Protein AF-A0A722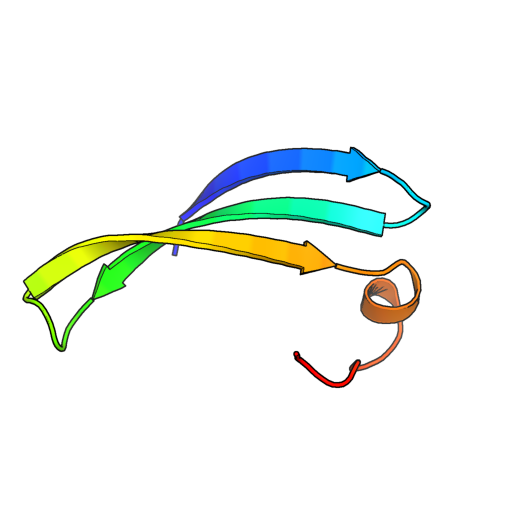Z4J5-F1 (afdb_monomer)

Secondary structure (DSSP, 8-state):
-EEEEEEEETTEEEEEEEEEETTTTEEEEEEEEE-GGGGTSPPP--

Nearest PDB structures (foldseek):
  3e4d-assembly3_F  TM=1.000E+00  e=3.623E-03  Agrobacterium fabrum str. C58
  4flm-assembly1_B  TM=9.097E-01  e=3.917E-02  Saccharomyces cerevisiae
  1pv1-assembly1_D  TM=8.678E-01  e=4.440E-02  Saccharomyces cerevisiae
  3c6b-assembly1_A-2  TM=8.728E-01  e=5.032E-02  Saccharomyces cerevisiae
  4flm-assembly1_A  TM=8.741E-01  e=5.704E-02  Saccharomyces cerevisiae

Radius of gyration: 12.36 Å; Cα contacts (8 Å, |Δi|>4): 72; chains: 1; bounding box: 30×19×30 Å

Foldseek 3Di:
DAWPDWDDDPLWIKTKDWDQDPVVRGIDIDIDTDHNCNVPDDDDDD

InterPro domains:
  IPR029058 Alpha/Beta hydrolase fold [G3DSA:3.40.50.1820] (1-46)
  IPR029058 Alpha/Beta hydrolase fold [SSF53474] (1-46)

pLDDT: mean 97.86, std 1.04, range [93.81, 98.62]

Sequence (46 aa):
MERIEHHVCFGGSQEVWRHHSAVTGTPMTFSVFLPPQAKTEKCPVL

Organi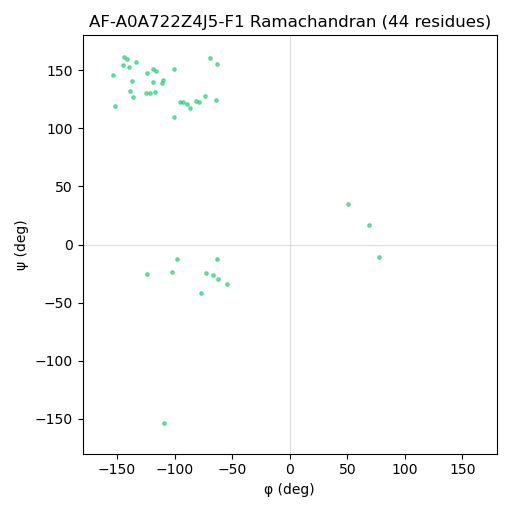sm: Salmonella enterica (NCBI:txid28901)

Mean predicted aligned error: 2.14 Å

Solvent-accessible surface area (backbone atoms only — not comparable to full-atom values): 2945 Å² total; per-residue (Å²): 120,45,78,79,46,80,43,82,47,96,80,22,34,44,35,32,38,36,35,78,35,86,88,76,73,39,82,45,76,52,73,49,76,43,55,55,60,56,80,82,44,91,69,90,85,133

Structure (mmCIF, N/CA/C/O backbone):
data_AF-A0A722Z4J5-F1
#
_entry.id   AF-A0A722Z4J5-F1
#
loop_
_atom_site.group_PDB
_atom_site.id
_atom_site.type_symbol
_atom_site.label_atom_id
_atom_site.label_alt_id
_atom_site.label_comp_id
_atom_site.label_asym_id
_atom_site.label_entity_id
_atom_site.label_seq_id
_atom_site.pdbx_PDB_ins_code
_atom_site.Cartn_x
_atom_site.Cartn_y
_atom_site.Cartn_z
_atom_site.occupancy
_atom_site.B_iso_or_equiv
_atom_site.auth_seq_id
_atom_site.auth_comp_id
_atom_site.auth_asym_id
_atom_site.auth_atom_id
_atom_site.pdbx_PDB_model_num
ATOM 1 N N . MET A 1 1 ? -6.124 9.819 4.147 1.00 93.81 1 MET A N 1
ATOM 2 C CA . MET A 1 1 ? -4.946 8.960 3.915 1.00 93.81 1 MET A CA 1
ATOM 3 C C . MET A 1 1 ? -3.712 9.802 4.137 1.00 93.81 1 MET A C 1
ATOM 5 O O . MET A 1 1 ? -3.691 10.930 3.665 1.00 93.81 1 MET A O 1
ATOM 9 N N . GLU A 1 2 ? -2.731 9.265 4.848 1.00 98.12 2 GLU A N 1
ATOM 10 C CA . GLU A 1 2 ? -1.463 9.919 5.175 1.00 98.12 2 GLU A CA 1
ATOM 11 C C . GLU A 1 2 ? -0.328 8.914 4.958 1.00 98.12 2 GLU A C 1
ATOM 13 O O . GLU A 1 2 ? -0.397 7.802 5.484 1.00 98.12 2 GLU A O 1
ATOM 18 N N . ARG A 1 3 ? 0.698 9.275 4.179 1.00 98.00 3 ARG A N 1
ATOM 19 C CA . ARG A 1 3 ? 1.901 8.447 4.024 1.00 98.00 3 ARG A CA 1
ATOM 20 C C . ARG A 1 3 ? 2.865 8.789 5.148 1.00 98.00 3 ARG A C 1
ATOM 22 O O . ARG A 1 3 ? 3.319 9.927 5.221 1.00 98.00 3 ARG A O 1
ATOM 29 N N . ILE A 1 4 ? 3.167 7.812 5.992 1.00 98.25 4 ILE A N 1
ATOM 30 C CA . ILE A 1 4 ? 3.996 8.007 7.187 1.00 98.25 4 ILE A CA 1
ATOM 31 C C . ILE A 1 4 ? 5.431 7.500 6.998 1.00 98.25 4 ILE A C 1
ATOM 33 O O . ILE A 1 4 ? 6.337 8.022 7.637 1.00 98.25 4 ILE A O 1
ATOM 37 N N . GLU A 1 5 ? 5.661 6.556 6.078 1.00 98.38 5 GLU A N 1
ATOM 38 C CA . GLU A 1 5 ? 7.008 6.107 5.694 1.00 98.38 5 GLU A CA 1
ATOM 39 C C . GLU A 1 5 ? 7.124 5.891 4.180 1.00 98.38 5 GLU A C 1
ATOM 41 O O . GLU A 1 5 ? 6.142 5.571 3.500 1.00 98.38 5 GLU A O 1
ATOM 46 N N . HIS A 1 6 ? 8.345 6.043 3.658 1.00 98.00 6 HIS A N 1
ATOM 47 C CA . HIS A 1 6 ? 8.682 5.812 2.255 1.00 98.00 6 HIS A CA 1
ATOM 48 C C . HIS A 1 6 ? 10.151 5.388 2.111 1.00 98.00 6 HIS A C 1
ATOM 50 O O . HIS A 1 6 ? 11.062 6.163 2.409 1.00 98.00 6 HIS A O 1
ATOM 56 N N . HIS A 1 7 ? 10.377 4.188 1.579 1.00 98.44 7 HIS A N 1
ATOM 57 C CA . HIS A 1 7 ? 11.703 3.627 1.327 1.00 98.44 7 HIS A CA 1
ATOM 58 C C . HIS A 1 7 ? 11.837 3.211 -0.137 1.00 98.44 7 HIS A C 1
ATOM 60 O O . HIS A 1 7 ? 10.992 2.489 -0.659 1.00 98.44 7 HIS A O 1
ATOM 66 N N . VAL A 1 8 ? 12.912 3.631 -0.804 1.00 98.00 8 VAL A N 1
ATOM 67 C CA . VAL A 1 8 ? 13.216 3.187 -2.174 1.00 98.00 8 VAL A CA 1
ATOM 68 C C . VAL A 1 8 ? 13.888 1.815 -2.112 1.00 98.00 8 VAL A C 1
ATOM 70 O O . VAL A 1 8 ? 14.919 1.667 -1.458 1.00 98.00 8 VAL A O 1
ATOM 73 N N . CYS A 1 9 ? 13.327 0.811 -2.788 1.00 96.94 9 CYS A N 1
ATOM 74 C CA . CYS A 1 9 ? 13.876 -0.547 -2.816 1.00 96.94 9 CYS A CA 1
ATOM 75 C C . CYS A 1 9 ? 13.479 -1.290 -4.102 1.00 96.94 9 CYS A C 1
ATOM 77 O O . CYS A 1 9 ? 12.404 -1.069 -4.652 1.00 96.94 9 CYS A O 1
ATOM 79 N N . PHE A 1 10 ? 14.367 -2.158 -4.606 1.00 97.19 10 PHE A N 1
ATOM 80 C CA . PHE A 1 10 ? 14.122 -3.015 -5.782 1.00 97.19 10 PHE A CA 1
ATOM 81 C C . PHE A 1 10 ? 13.580 -2.274 -7.027 1.00 97.19 10 PHE A C 1
ATOM 83 O O . PHE A 1 10 ? 12.757 -2.795 -7.773 1.00 97.19 10 PHE A O 1
ATOM 90 N N . GLY A 1 11 ? 14.013 -1.026 -7.242 1.00 97.06 11 GLY A N 1
ATOM 91 C CA . GLY A 1 11 ? 13.540 -0.164 -8.338 1.00 97.06 11 GLY A CA 1
ATOM 92 C C . GLY A 1 11 ? 12.161 0.483 -8.119 1.00 97.06 11 GLY A C 1
ATOM 93 O O . GLY A 1 11 ? 11.793 1.395 -8.863 1.00 97.06 11 GLY A O 1
ATOM 94 N N . GLY A 1 12 ? 11.428 0.060 -7.090 1.00 97.75 12 GLY A N 1
ATOM 95 C CA . GLY A 1 12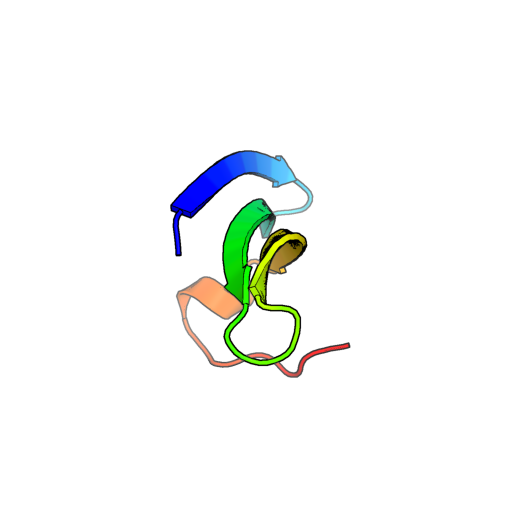 ? 10.153 0.615 -6.644 1.00 97.75 12 GLY A CA 1
ATOM 96 C C . GLY A 1 12 ? 10.266 1.366 -5.314 1.00 97.75 12 GLY A C 1
ATOM 97 O O . GLY A 1 12 ? 11.332 1.882 -4.955 1.00 97.75 12 GLY A O 1
ATOM 98 N N . SER A 1 13 ? 9.158 1.419 -4.578 1.00 98.19 13 SER A N 1
ATOM 99 C CA . SER A 1 13 ? 9.113 1.933 -3.208 1.00 98.19 13 SER A CA 1
ATOM 100 C C . SER A 1 13 ? 8.260 1.055 -2.296 1.00 98.19 13 SER A C 1
ATOM 102 O O . SER A 1 13 ? 7.200 0.570 -2.679 1.00 98.19 13 SER A O 1
ATOM 104 N N . GLN A 1 14 ? 8.718 0.870 -1.061 1.00 98.44 14 GLN A N 1
ATOM 105 C CA . GLN A 1 14 ? 7.908 0.363 0.039 1.00 98.44 14 GLN A CA 1
ATOM 106 C C . GLN A 1 14 ? 7.373 1.557 0.826 1.00 98.44 14 GLN A C 1
ATOM 108 O O . GLN A 1 14 ? 8.143 2.376 1.331 1.00 98.44 14 GLN A O 1
ATOM 113 N N . GLU A 1 15 ? 6.055 1.645 0.950 1.00 98.44 15 GLU A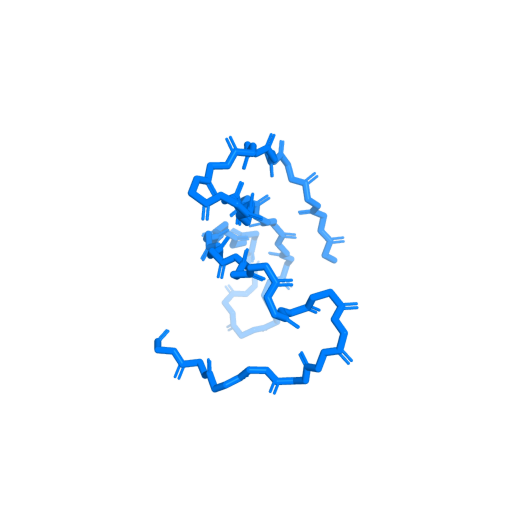 N 1
ATOM 114 C CA . GLU A 1 15 ? 5.379 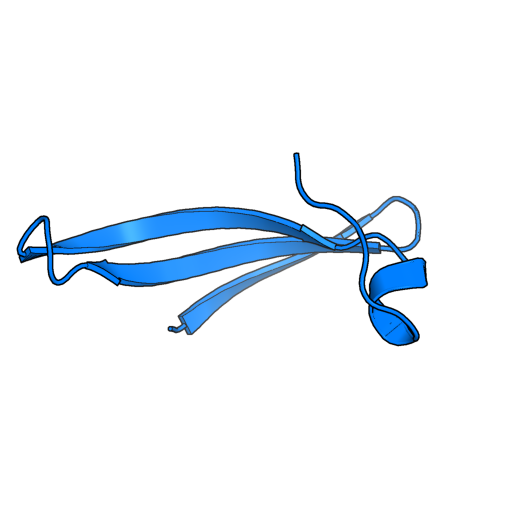2.730 1.654 1.00 98.44 15 GLU A CA 1
ATOM 115 C C . GLU A 1 15 ? 4.570 2.197 2.832 1.00 98.44 15 GLU A C 1
ATOM 117 O O . GLU A 1 15 ? 4.074 1.065 2.802 1.00 98.44 15 GLU A O 1
ATOM 122 N N . VAL A 1 16 ? 4.415 3.036 3.856 1.00 98.62 16 VAL A N 1
ATOM 123 C CA . VAL A 1 16 ? 3.504 2.799 4.980 1.00 98.62 16 VAL A CA 1
ATOM 124 C C . VAL A 1 16 ? 2.519 3.956 5.052 1.00 98.62 16 VAL A C 1
ATOM 126 O O . VAL A 1 16 ? 2.904 5.128 5.040 1.00 98.62 16 VAL A O 1
ATOM 129 N N . TRP A 1 17 ? 1.237 3.616 5.131 1.00 98.56 17 TRP A N 1
ATOM 130 C CA . TRP A 1 17 ? 0.121 4.548 5.100 1.00 98.56 17 TRP A CA 1
ATOM 131 C C . T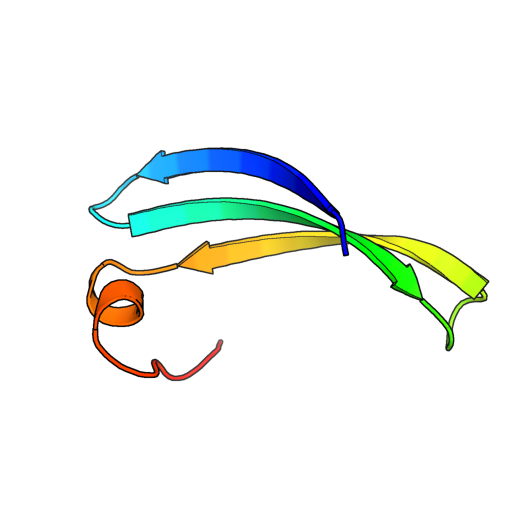RP A 1 17 ? -0.762 4.388 6.326 1.00 98.56 17 TRP A C 1
ATOM 133 O O . TRP A 1 17 ? -0.971 3.285 6.832 1.00 98.56 17 TRP A O 1
ATOM 143 N N . ARG A 1 18 ? -1.340 5.505 6.765 1.00 98.62 18 ARG A N 1
ATOM 144 C CA . ARG A 1 18 ? -2.360 5.565 7.804 1.00 98.62 18 ARG A CA 1
ATOM 145 C C . ARG A 1 18 ? -3.654 6.159 7.262 1.00 98.62 18 ARG A C 1
ATOM 147 O O . ARG A 1 18 ? -3.660 7.129 6.498 1.00 98.62 18 ARG A O 1
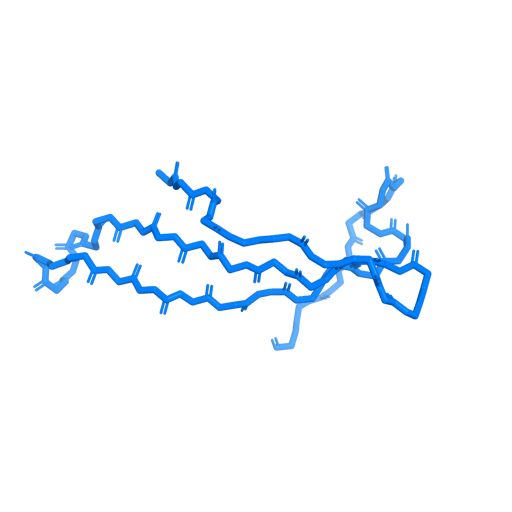ATOM 154 N N . HIS A 1 19 ? -4.782 5.593 7.670 1.00 98.31 19 HIS A N 1
ATOM 155 C CA . HIS A 1 19 ? -6.095 6.180 7.416 1.00 98.31 19 HIS A CA 1
ATOM 156 C C . HIS A 1 19 ? -7.053 5.919 8.574 1.00 98.31 19 HIS A C 1
ATOM 158 O O . HIS A 1 19 ? -6.903 4.942 9.297 1.00 98.31 19 HIS A O 1
ATOM 164 N N . HIS A 1 20 ? -8.056 6.779 8.741 1.00 98.44 20 HIS A N 1
ATOM 165 C CA . HIS A 1 20 ? -9.185 6.460 9.607 1.00 98.44 20 HIS A CA 1
ATOM 166 C C . HIS A 1 20 ? -10.130 5.518 8.850 1.00 98.44 20 HIS A C 1
ATOM 168 O O . HIS A 1 20 ? -10.561 5.831 7.737 1.00 98.44 20 HIS A O 1
ATOM 174 N N . SER A 1 21 ? -10.401 4.343 9.412 1.00 98.44 21 SER A N 1
ATOM 175 C CA . SER A 1 21 ? -11.294 3.349 8.819 1.00 98.44 21 SER A CA 1
ATOM 176 C C . SER A 1 21 ? -12.724 3.601 9.277 1.00 98.44 21 SER A C 1
ATOM 178 O O . SER A 1 21 ? -13.013 3.552 10.468 1.00 98.44 21 SER A O 1
ATOM 180 N N . ALA A 1 22 ? -13.636 3.828 8.330 1.00 98.31 22 ALA A N 1
ATOM 181 C CA . ALA A 1 22 ? -15.057 3.995 8.638 1.00 98.31 22 ALA A CA 1
ATOM 182 C C . ALA A 1 22 ? -15.701 2.704 9.177 1.00 98.31 22 ALA A C 1
ATOM 184 O O . ALA A 1 22 ? -16.671 2.772 9.922 1.00 98.31 22 ALA A O 1
ATOM 185 N N . VAL A 1 23 ? -15.157 1.535 8.818 1.00 98.56 23 VAL A N 1
ATOM 186 C CA . VAL A 1 23 ? -15.691 0.229 9.237 1.00 98.56 23 VAL A CA 1
ATOM 187 C C . VAL A 1 23 ? -15.310 -0.087 10.681 1.00 98.56 23 VAL A C 1
ATOM 189 O O . VAL A 1 23 ? -16.134 -0.587 11.438 1.00 98.56 23 VAL A O 1
ATOM 192 N N . THR A 1 24 ? -14.066 0.199 11.075 1.00 98.31 24 THR A N 1
ATOM 193 C CA . THR A 1 24 ? -13.567 -0.116 12.426 1.00 98.31 24 THR A CA 1
ATOM 194 C C . THR A 1 24 ? -13.629 1.075 13.381 1.00 98.31 24 THR A C 1
ATOM 196 O O . THR A 1 24 ? -13.451 0.890 14.579 1.00 98.31 24 THR A O 1
ATOM 199 N N . GLY A 1 25 ? -13.860 2.294 12.878 1.00 98.31 25 GLY A N 1
ATOM 200 C CA . GLY A 1 25 ? -13.907 3.525 13.674 1.00 98.31 25 GLY A CA 1
ATOM 201 C C . GLY A 1 25 ? -12.552 3.953 14.248 1.00 98.31 25 GLY A C 1
ATOM 202 O O . GLY A 1 25 ? -12.498 4.739 15.192 1.00 98.31 25 GLY A O 1
ATOM 203 N N . THR A 1 26 ? -11.445 3.418 13.725 1.00 98.50 26 THR A N 1
ATOM 204 C CA . THR A 1 26 ? -10.097 3.599 14.284 1.00 98.50 26 THR A CA 1
ATOM 205 C C . THR A 1 26 ? -9.064 3.960 13.211 1.00 98.50 26 THR A C 1
ATOM 207 O O . THR A 1 26 ? -9.262 3.669 12.026 1.00 98.50 26 THR A O 1
ATOM 210 N N . PRO A 1 27 ? -7.935 4.595 13.589 1.00 98.38 27 PRO A N 1
ATOM 211 C CA . PRO A 1 27 ? -6.779 4.717 12.708 1.00 98.38 27 PRO A CA 1
ATOM 212 C C . PRO A 1 27 ? -6.177 3.339 12.395 1.00 98.38 27 PRO A C 1
ATOM 214 O O . PRO A 1 27 ? -5.785 2.606 13.298 1.00 98.38 27 PRO A O 1
ATOM 217 N N . MET A 1 28 ? -6.059 3.017 11.111 1.00 98.62 28 MET A N 1
ATOM 218 C CA . MET A 1 28 ? -5.455 1.793 10.591 1.00 98.62 28 MET A CA 1
ATOM 219 C C . MET A 1 28 ? -4.149 2.129 9.878 1.00 98.62 28 MET A C 1
ATOM 221 O O . MET A 1 28 ? -4.075 3.129 9.161 1.00 98.62 28 MET A O 1
ATOM 225 N N . THR A 1 29 ? -3.127 1.296 10.079 1.00 98.56 29 THR A N 1
ATOM 226 C CA . THR A 1 29 ? -1.822 1.417 9.416 1.00 98.56 29 THR A CA 1
ATOM 227 C C . THR A 1 29 ? -1.590 0.186 8.545 1.00 98.56 29 THR A C 1
ATOM 229 O O . THR A 1 29 ? -1.787 -0.933 9.012 1.00 98.56 29 THR A O 1
ATOM 232 N N . PHE A 1 30 ? -1.196 0.391 7.291 1.00 98.31 30 PHE A N 1
ATOM 233 C CA . PHE A 1 30 ? -0.923 -0.676 6.328 1.00 98.31 30 PHE A CA 1
ATOM 234 C C . PHE A 1 30 ? 0.284 -0.319 5.458 1.00 98.31 30 PHE A C 1
ATOM 236 O O . PHE A 1 30 ? 0.652 0.851 5.346 1.00 98.31 30 PHE A O 1
ATOM 243 N N . SER A 1 31 ? 0.903 -1.327 4.847 1.00 98.12 31 SER A N 1
ATOM 244 C CA . SER A 1 31 ? 2.050 -1.153 3.960 1.00 98.12 31 SER A CA 1
ATOM 245 C C . SER A 1 31 ? 1.721 -1.594 2.535 1.00 98.12 31 SER A C 1
ATOM 247 O O . SER A 1 31 ? 0.892 -2.476 2.321 1.00 98.12 31 SER A O 1
ATOM 249 N N . VAL A 1 32 ? 2.353 -0.949 1.553 1.00 98.06 32 VAL A N 1
ATOM 250 C CA . VAL A 1 32 ? 2.208 -1.267 0.125 1.00 98.06 32 VAL A CA 1
ATOM 251 C C . VAL A 1 32 ? 3.577 -1.189 -0.536 1.00 98.06 32 VAL A C 1
ATOM 253 O O . VAL A 1 32 ? 4.304 -0.215 -0.340 1.00 98.06 32 VAL A O 1
ATOM 256 N N . PHE A 1 33 ? 3.921 -2.203 -1.327 1.00 98.25 33 PHE A N 1
ATOM 257 C CA . PHE A 1 33 ? 5.046 -2.124 -2.252 1.00 98.25 33 PHE A CA 1
ATOM 258 C C . PHE A 1 33 ? 4.544 -1.667 -3.624 1.00 98.25 33 PHE A C 1
ATOM 260 O O . PHE A 1 33 ? 3.677 -2.307 -4.218 1.00 98.25 33 PHE A O 1
ATOM 267 N N . LEU A 1 34 ? 5.093 -0.565 -4.129 1.00 98.00 34 LEU A N 1
ATOM 268 C CA 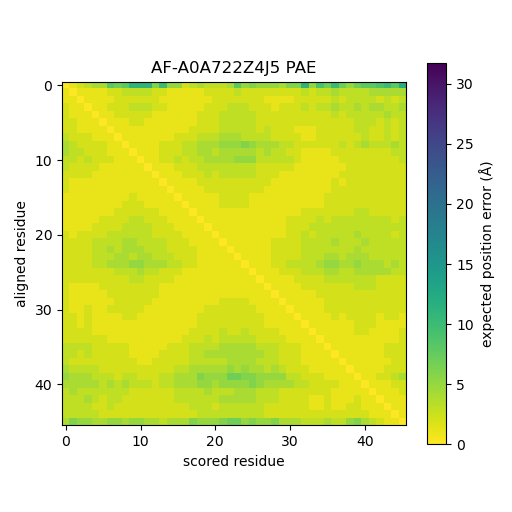. LEU A 1 34 ? 4.832 -0.055 -5.468 1.00 98.00 34 LEU A CA 1
ATOM 269 C C . LEU A 1 34 ? 5.996 -0.446 -6.388 1.00 98.00 34 LEU A C 1
ATOM 271 O O . LEU A 1 34 ? 7.095 0.101 -6.239 1.00 98.00 34 LEU A O 1
ATOM 275 N N . PRO A 1 35 ? 5.793 -1.370 -7.345 1.00 98.19 35 PRO A N 1
ATOM 276 C CA . PRO A 1 35 ? 6.839 -1.747 -8.287 1.00 98.19 35 PRO A CA 1
ATOM 277 C C . PRO A 1 35 ? 7.131 -0.594 -9.270 1.00 98.19 35 PRO A C 1
ATOM 279 O O . PRO A 1 35 ? 6.292 0.294 -9.446 1.00 98.19 35 PRO A O 1
ATOM 282 N N . PRO A 1 36 ? 8.295 -0.574 -9.950 1.00 98.00 36 PRO A N 1
ATOM 283 C CA . PRO A 1 36 ? 8.663 0.513 -10.865 1.00 98.00 36 PRO A CA 1
ATOM 284 C C . PRO A 1 36 ? 7.617 0.793 -11.956 1.00 98.00 36 PRO A C 1
ATOM 286 O O . PRO A 1 36 ? 7.418 1.952 -12.319 1.00 98.00 36 PRO A O 1
ATOM 289 N N . GLN A 1 37 ? 6.923 -0.241 -12.439 1.00 98.00 37 GLN A N 1
ATOM 290 C CA . GLN A 1 37 ? 5.867 -0.158 -13.453 1.00 98.00 37 GLN A CA 1
ATOM 291 C C . GLN A 1 37 ? 4.673 0.688 -12.987 1.00 98.00 37 GLN A C 1
ATOM 293 O O . GLN A 1 37 ? 4.051 1.375 -13.797 1.00 98.00 37 GLN A O 1
ATOM 298 N N . ALA A 1 38 ? 4.402 0.738 -11.676 1.00 97.44 38 ALA A N 1
ATOM 299 C CA . ALA A 1 38 ? 3.300 1.518 -11.111 1.00 97.44 38 ALA A CA 1
ATOM 300 C C . ALA A 1 38 ? 3.449 3.038 -11.331 1.00 97.44 38 ALA A C 1
ATOM 302 O O . ALA A 1 38 ? 2.496 3.789 -11.134 1.00 97.44 38 ALA A O 1
ATOM 303 N N . LYS A 1 39 ? 4.630 3.507 -11.766 1.00 95.19 39 LYS A N 1
ATOM 304 C CA . LYS A 1 39 ? 4.867 4.905 -12.163 1.00 95.19 39 LYS A CA 1
ATOM 305 C C . LYS A 1 39 ? 4.218 5.269 -13.499 1.00 95.19 39 LYS A C 1
ATOM 307 O O . LYS A 1 39 ? 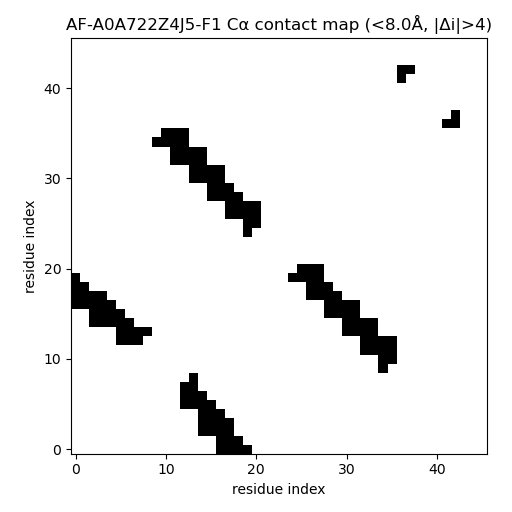3.974 6.446 -13.746 1.00 95.19 39 LYS A O 1
ATOM 312 N N . THR A 1 40 ? 3.980 4.288 -14.364 1.00 97.88 40 THR A N 1
ATOM 313 C CA . THR A 1 40 ? 3.526 4.505 -15.746 1.00 97.88 40 THR A CA 1
ATOM 314 C C . THR A 1 40 ? 2.230 3.777 -16.070 1.00 97.88 40 THR A C 1
ATOM 316 O O . THR A 1 40 ? 1.493 4.220 -16.945 1.00 97.88 40 THR A O 1
ATOM 319 N N . GLU A 1 41 ? 1.927 2.682 -15.374 1.00 97.75 41 GLU A N 1
ATOM 320 C CA . GLU A 1 41 ? 0.752 1.860 -15.646 1.00 97.75 41 GLU A CA 1
ATOM 321 C C . GLU A 1 41 ? 0.122 1.291 -14.373 1.00 97.75 41 GLU A C 1
ATOM 323 O O . GLU A 1 41 ? 0.735 1.221 -13.308 1.00 97.75 41 GLU A O 1
ATOM 328 N N . LYS A 1 42 ? -1.140 0.868 -14.482 1.00 97.81 42 LYS A N 1
ATOM 329 C CA . LYS A 1 42 ? -1.815 0.167 -13.389 1.00 97.81 42 LYS A CA 1
ATOM 330 C C . LYS A 1 42 ? -1.269 -1.253 -13.295 1.00 97.81 42 LYS A C 1
ATOM 332 O O . LYS A 1 42 ? -1.286 -1.984 -14.279 1.00 97.81 42 LYS A O 1
ATOM 337 N N . CYS A 1 43 ? -0.849 -1.646 -12.100 1.00 97.75 43 CYS A N 1
ATOM 338 C CA . CYS A 1 43 ? -0.399 -3.002 -11.808 1.00 97.75 43 CYS A CA 1
ATOM 339 C C . CYS A 1 43 ? -1.510 -3.803 -11.106 1.00 97.75 43 CYS A C 1
ATOM 341 O O . CYS A 1 43 ? -2.323 -3.210 -10.389 1.00 97.75 43 CYS A O 1
ATOM 343 N N . PRO A 1 44 ? -1.559 -5.135 -11.277 1.00 98.00 44 PRO A N 1
ATOM 344 C CA . PRO A 1 44 ? -2.374 -5.991 -10.420 1.00 98.00 44 PRO A CA 1
ATOM 345 C C . PRO A 1 44 ? -1.887 -5.923 -8.961 1.00 98.00 44 PRO A C 1
ATOM 347 O O . PRO A 1 44 ? -0.721 -5.620 -8.704 1.00 98.00 44 PRO A O 1
ATOM 350 N N . VAL A 1 45 ? -2.785 -6.210 -8.017 1.00 97.56 45 VAL A N 1
ATOM 351 C CA . VAL A 1 45 ? -2.512 -6.191 -6.568 1.00 97.56 45 VAL A CA 1
ATOM 352 C C . VAL A 1 45 ? -2.528 -7.621 -6.024 1.00 97.56 45 VAL A C 1
ATOM 354 O O . VAL A 1 45 ? -3.352 -8.427 -6.463 1.00 97.56 45 VAL A O 1
ATOM 357 N N . LEU A 1 46 ? -1.617 -7.910 -5.090 1.00 93.81 46 LEU A N 1
ATOM 358 C CA . LEU A 1 46 ? -1.556 -9.132 -4.282 1.00 93.81 46 LEU A CA 1
ATOM 359 C C . LEU A 1 46 ? -1.931 -8.824 -2.831 1.00 93.81 46 LEU A C 1
ATOM 361 O O . LEU A 1 46 ? -1.561 -7.720 -2.366 1.00 93.81 46 LEU A O 1
#